Protein AF-A0A8T5QWA8-F1 (afdb_monomer_lite)

Secondary structure (DSSP, 8-state):
-------STT----EEEE---TTSEEE--HHHHHHHHHH-TT-SEEEEEE-TTSS-EEEESS--TT-S--EEEE--TTSEEEPPGGGGGGS-SS-EEEEE-SSEEEEES---SS-HHHHHHHHHHHH--

Foldseek 3Di:
DDQDQDPPPPWRWDKDKWAQAPQRKTADDPVLCCLCCVVCVPQQWWKWAAFPVNQWTKTFSDPPPPGPDIDTWGQDPVRMTHDDPVCVVQDDGTIWIWTTTNGMIIIHPDPPPDDSVVVVVVVVVSVVD

pLDDT: mean 71.14, std 14.64, range [37.09, 91.94]

Radius of gyration: 13.65 Å; chains: 1; bounding box: 31×36×36 Å

Sequence (129 aa):
MNFKFVNTQNMYFGEYLVELNNNYKFEFPNCLIRQIYKNLKDAEGLYFTKDSKNKYLVLSENPSNYLDMFEFSRFNKKKELIVPKRFQENINIGQAYIIGGLDRIFLTNQLTDNNSEDVLDEILAIQSN

Structure (mmCIF, N/CA/C/O backbone):
data_AF-A0A8T5QWA8-F1
#
_entry.id   AF-A0A8T5QWA8-F1
#
loop_
_atom_site.group_PDB
_atom_site.id
_atom_site.type_symbol
_atom_site.label_atom_id
_atom_site.label_alt_id
_atom_site.label_comp_id
_atom_site.label_asym_id
_atom_site.label_entity_id
_atom_site.label_seq_id
_atom_site.pdbx_PDB_ins_code
_atom_site.Cartn_x
_atom_site.Cartn_y
_atom_site.Cartn_z
_atom_site.occupancy
_atom_site.B_iso_or_equiv
_atom_site.auth_seq_id
_atom_site.auth_comp_id
_atom_site.auth_asym_id
_atom_site.auth_atom_id
_atom_site.pdbx_PDB_model_num
ATOM 1 N N . MET A 1 1 ? 1.713 20.324 -4.610 1.00 38.81 1 MET A N 1
ATOM 2 C CA . MET A 1 1 ? 0.949 19.103 -4.940 1.00 38.81 1 MET A CA 1
ATOM 3 C C . MET A 1 1 ? 0.904 19.011 -6.458 1.00 38.81 1 MET A C 1
ATOM 5 O O . MET A 1 1 ? 0.218 19.821 -7.065 1.00 38.81 1 MET A O 1
ATOM 9 N N . ASN A 1 2 ? 1.698 18.123 -7.064 1.00 37.09 2 ASN A N 1
ATOM 10 C CA . ASN A 1 2 ? 1.817 18.015 -8.522 1.00 37.09 2 ASN A CA 1
ATOM 11 C C . ASN A 1 2 ? 1.033 16.792 -8.999 1.00 37.09 2 ASN A C 1
ATOM 13 O O . ASN A 1 2 ? 1.484 15.662 -8.875 1.00 37.09 2 ASN A O 1
ATOM 17 N N . PHE A 1 3 ? -0.177 17.028 -9.499 1.00 37.56 3 PHE A N 1
ATOM 18 C CA . PHE A 1 3 ? -1.011 15.999 -10.107 1.00 37.56 3 PHE A CA 1
ATOM 19 C C . PHE A 1 3 ? -0.662 15.923 -11.595 1.00 37.56 3 PHE A C 1
ATOM 21 O O . PHE A 1 3 ? -0.914 16.881 -12.325 1.00 37.56 3 PHE A O 1
ATOM 28 N N . LYS A 1 4 ? -0.080 14.812 -12.056 1.00 44.31 4 LYS A N 1
ATOM 29 C CA . LYS A 1 4 ? 0.098 14.548 -13.489 1.00 44.31 4 LYS A CA 1
ATOM 30 C C . LYS A 1 4 ? -0.765 13.349 -13.864 1.00 44.31 4 LYS A C 1
ATOM 32 O O . LYS A 1 4 ? -0.407 12.209 -13.604 1.00 44.31 4 LYS A O 1
ATOM 37 N N . PHE A 1 5 ? -1.928 13.631 -14.445 1.00 40.72 5 PHE A N 1
ATOM 38 C CA . PHE A 1 5 ? -2.778 12.608 -15.044 1.00 40.72 5 PHE A CA 1
ATOM 39 C C . PHE A 1 5 ? -2.106 12.117 -16.325 1.00 40.72 5 PHE A C 1
ATOM 41 O O . PHE A 1 5 ? -1.982 12.882 -17.283 1.00 40.72 5 PHE A O 1
ATOM 48 N N . VAL A 1 6 ? -1.656 10.865 -16.344 1.00 45.25 6 VAL A N 1
ATOM 49 C CA . VAL A 1 6 ? -1.079 10.262 -17.548 1.00 45.25 6 VAL A CA 1
ATOM 50 C C . VAL A 1 6 ? -2.136 9.358 -18.173 1.00 45.25 6 VAL A C 1
ATOM 52 O O . VAL A 1 6 ? -2.488 8.318 -17.633 1.00 45.25 6 VAL A O 1
ATOM 55 N N . ASN A 1 7 ? -2.699 9.807 -19.297 1.00 37.97 7 ASN A N 1
ATOM 56 C CA . ASN A 1 7 ? -3.845 9.186 -19.973 1.00 37.97 7 ASN A CA 1
ATOM 57 C C . ASN A 1 7 ? -3.453 8.022 -20.904 1.00 37.97 7 ASN A C 1
ATOM 59 O O . ASN A 1 7 ? -4.124 7.755 -21.902 1.00 37.97 7 ASN A O 1
ATOM 63 N N . THR A 1 8 ? -2.343 7.345 -20.642 1.00 41.00 8 THR A N 1
ATOM 64 C CA . THR A 1 8 ? -1.995 6.137 -21.383 1.00 41.00 8 THR A CA 1
ATOM 65 C C . THR A 1 8 ? -2.621 4.957 -20.640 1.00 41.00 8 THR A C 1
ATOM 67 O O . THR A 1 8 ? -2.172 4.570 -19.573 1.00 41.00 8 THR A O 1
ATOM 70 N N . GLN A 1 9 ? -3.697 4.391 -21.204 1.00 47.81 9 GLN A N 1
ATOM 71 C CA . GLN A 1 9 ? -4.302 3.100 -20.810 1.00 47.81 9 GLN A CA 1
ATOM 72 C C . GLN A 1 9 ? -5.270 3.061 -19.602 1.00 47.81 9 GLN A C 1
ATOM 74 O O . GLN A 1 9 ? -5.390 2.024 -18.962 1.00 47.81 9 GLN A O 1
ATOM 79 N N . ASN A 1 10 ? -6.039 4.119 -19.314 1.00 49.84 10 ASN A N 1
ATOM 80 C CA . ASN A 1 10 ? -7.011 4.145 -18.195 1.00 49.84 10 ASN A CA 1
ATOM 81 C C . ASN A 1 10 ? -6.389 3.972 -16.792 1.00 49.84 10 ASN A C 1
ATOM 83 O O . ASN A 1 10 ? -7.102 3.644 -15.845 1.00 49.84 10 ASN A O 1
ATOM 87 N N . MET A 1 11 ? -5.089 4.209 -16.622 1.00 49.72 11 MET A N 1
ATOM 88 C CA . MET A 1 11 ? -4.456 4.204 -15.304 1.00 49.72 11 MET A CA 1
ATOM 89 C C . MET A 1 11 ? -4.521 5.579 -14.648 1.00 49.72 11 MET A C 1
ATOM 91 O O . MET A 1 11 ? -4.269 6.607 -15.273 1.00 49.72 11 MET A O 1
ATOM 95 N N . TYR A 1 12 ? -4.837 5.596 -13.356 1.00 50.69 12 TYR A N 1
ATOM 96 C CA . TYR A 1 12 ? -4.795 6.805 -12.545 1.00 50.69 12 TYR A CA 1
ATOM 97 C C . TYR A 1 12 ? -3.451 6.905 -11.842 1.00 50.69 12 TYR A C 1
ATOM 99 O O . TYR A 1 12 ? -3.323 6.577 -10.667 1.00 50.69 12 TYR A O 1
ATOM 107 N N . PHE A 1 13 ? -2.457 7.397 -12.575 1.00 55.25 13 PHE A N 1
ATOM 108 C CA . PHE A 1 13 ? -1.171 7.720 -11.983 1.00 55.25 13 PHE A CA 1
ATOM 109 C C . PHE A 1 13 ? -1.311 8.960 -11.096 1.00 55.25 13 PHE A C 1
ATOM 111 O O . PHE A 1 13 ? -1.730 10.033 -11.535 1.00 55.25 13 PHE A O 1
ATOM 118 N N . GLY A 1 14 ? -0.983 8.800 -9.824 1.00 59.91 14 GLY A N 1
ATOM 119 C CA . GLY A 1 14 ? -0.929 9.881 -8.861 1.00 59.91 14 GLY A CA 1
ATOM 120 C C . GLY A 1 14 ? -0.015 9.463 -7.731 1.00 59.91 14 GLY A C 1
ATOM 121 O O . GLY A 1 14 ? -0.146 8.352 -7.225 1.00 59.91 14 GLY A O 1
ATOM 122 N N . GLU A 1 15 ? 0.909 10.345 -7.381 1.00 67.38 15 GLU A N 1
ATOM 123 C CA . GLU A 1 15 ? 1.823 10.169 -6.266 1.00 67.38 15 GLU A CA 1
ATOM 124 C C . GLU A 1 15 ? 1.222 10.852 -5.039 1.00 67.38 15 GLU A C 1
ATOM 126 O O . GLU A 1 15 ? 0.936 12.056 -5.050 1.00 67.38 15 GLU A O 1
ATOM 131 N N . TYR A 1 16 ? 0.996 10.074 -3.983 1.00 73.19 16 TYR A N 1
ATOM 132 C CA . TYR A 1 16 ? 0.439 10.588 -2.740 1.00 73.19 16 TYR A CA 1
ATOM 133 C C . TYR A 1 16 ? 1.335 10.257 -1.572 1.00 73.19 16 TYR A C 1
ATOM 135 O O . TYR A 1 16 ? 1.576 9.089 -1.281 1.00 73.19 16 TYR A O 1
ATOM 143 N N . LEU A 1 17 ? 1.738 11.301 -0.862 1.00 76.31 17 LEU A N 1
ATOM 144 C CA . LEU A 1 17 ? 2.353 11.159 0.438 1.00 76.31 17 LEU A CA 1
ATOM 145 C C . LEU A 1 17 ? 1.291 10.725 1.452 1.00 76.31 17 LEU A C 1
ATOM 147 O O . LEU A 1 17 ? 0.295 11.425 1.651 1.00 76.31 17 LEU A O 1
ATOM 151 N N . VAL A 1 18 ? 1.509 9.584 2.093 1.00 80.00 18 VAL A N 1
ATOM 152 C CA . VAL A 1 18 ? 0.729 9.113 3.236 1.00 80.00 18 VAL A CA 1
ATOM 153 C C . VAL A 1 18 ? 1.619 8.962 4.450 1.00 80.00 18 VAL A C 1
ATOM 155 O O . VAL A 1 18 ? 2.780 8.568 4.338 1.00 80.00 18 VAL A O 1
ATOM 158 N N . GLU A 1 19 ? 1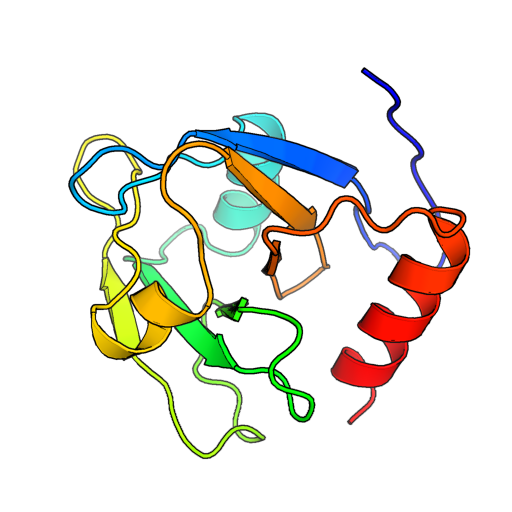.061 9.254 5.620 1.00 84.38 19 GLU A N 1
ATOM 159 C CA . GLU A 1 19 ? 1.781 9.085 6.872 1.00 84.38 19 GLU A CA 1
ATOM 160 C C . GLU A 1 19 ? 1.563 7.684 7.441 1.00 84.38 19 GLU A C 1
ATOM 162 O O . GLU A 1 19 ? 0.429 7.257 7.677 1.00 84.38 19 GLU A O 1
ATOM 167 N N . LEU A 1 20 ? 2.665 6.969 7.681 1.00 85.75 20 LEU A N 1
ATOM 168 C CA . LEU A 1 20 ? 2.649 5.736 8.462 1.00 85.75 20 LEU A CA 1
ATOM 169 C C . LEU A 1 20 ? 2.860 6.068 9.930 1.00 85.75 20 LEU A C 1
ATOM 171 O O . LEU A 1 20 ? 3.901 6.605 10.308 1.00 85.75 20 LEU A O 1
ATOM 175 N N . ASN A 1 21 ? 1.896 5.698 10.770 1.00 86.31 21 ASN A N 1
ATOM 176 C CA . ASN A 1 21 ? 2.051 5.860 12.212 1.00 86.31 21 ASN A CA 1
ATOM 177 C C . ASN A 1 21 ? 2.972 4.786 12.819 1.00 86.31 21 ASN A C 1
ATOM 179 O O . ASN A 1 21 ? 3.358 3.818 12.167 1.00 86.31 21 ASN A O 1
ATOM 183 N N . ASN A 1 22 ? 3.257 4.907 14.118 1.00 87.31 22 ASN A N 1
ATOM 184 C CA . ASN A 1 22 ? 4.130 3.979 14.856 1.00 87.31 22 ASN A CA 1
ATOM 185 C C . ASN A 1 22 ? 3.634 2.516 14.893 1.00 87.31 22 ASN A C 1
ATOM 187 O O . ASN A 1 22 ? 4.354 1.636 15.351 1.00 87.31 22 ASN A O 1
ATOM 191 N N . ASN A 1 23 ? 2.410 2.248 14.429 1.00 88.50 23 ASN A N 1
ATOM 192 C CA . ASN A 1 23 ? 1.847 0.907 14.280 1.00 88.50 23 ASN A CA 1
ATOM 193 C C . ASN A 1 23 ? 1.804 0.446 12.812 1.00 88.50 23 ASN A C 1
ATOM 195 O O . ASN A 1 23 ? 1.079 -0.501 12.506 1.00 88.50 23 ASN A O 1
ATOM 199 N N . TYR A 1 24 ? 2.519 1.129 11.910 1.00 89.31 24 TYR A N 1
ATOM 200 C CA . TYR A 1 24 ? 2.521 0.887 10.465 1.00 89.31 24 TYR A CA 1
ATOM 201 C C . TYR A 1 24 ? 1.121 0.923 9.844 1.00 89.31 24 TYR A C 1
ATOM 203 O O . TYR A 1 24 ? 0.818 0.194 8.896 1.00 89.31 24 TYR A O 1
ATOM 211 N N . LYS A 1 25 ? 0.245 1.761 10.404 1.00 91.25 25 LYS A N 1
ATOM 212 C CA . LYS A 1 25 ? -1.062 2.037 9.813 1.00 91.25 25 LYS A CA 1
ATOM 213 C C . LYS A 1 25 ? -0.973 3.238 8.904 1.00 91.25 25 LYS A C 1
ATOM 215 O O . LYS A 1 25 ? -0.330 4.221 9.269 1.00 91.25 25 LYS A O 1
ATOM 220 N N . PHE A 1 26 ? -1.698 3.165 7.802 1.00 88.44 26 PHE A N 1
ATOM 221 C CA . PHE A 1 26 ? -1.921 4.288 6.908 1.00 88.44 26 PHE A CA 1
ATOM 222 C C . PHE A 1 26 ? -3.377 4.301 6.436 1.00 88.44 26 PHE A C 1
ATOM 224 O O . PHE A 1 26 ? -4.071 3.278 6.440 1.00 88.44 26 PHE A O 1
ATOM 231 N N . GLU A 1 27 ? -3.832 5.480 6.033 1.00 85.56 27 GLU A N 1
ATOM 232 C CA . GLU A 1 27 ? -5.120 5.687 5.381 1.00 85.56 27 GLU A CA 1
ATOM 233 C C . GLU A 1 27 ? -4.873 6.075 3.923 1.00 85.56 27 GLU A C 1
ATOM 235 O O . GLU A 1 27 ? -3.930 6.801 3.604 1.00 85.56 27 GLU A O 1
ATOM 240 N N . PHE A 1 28 ? -5.721 5.588 3.021 1.00 79.00 28 PHE A N 1
ATOM 241 C CA . PHE A 1 28 ? -5.676 6.033 1.636 1.00 79.00 28 PHE A CA 1
ATOM 242 C C . PHE A 1 28 ? -6.222 7.464 1.508 1.00 79.00 28 PHE A C 1
ATOM 244 O O . PHE A 1 28 ? -7.234 7.799 2.121 1.00 79.00 28 PHE A O 1
ATOM 251 N N . PRO A 1 29 ? -5.653 8.302 0.630 1.00 74.56 29 PRO A N 1
ATOM 252 C CA . PRO A 1 29 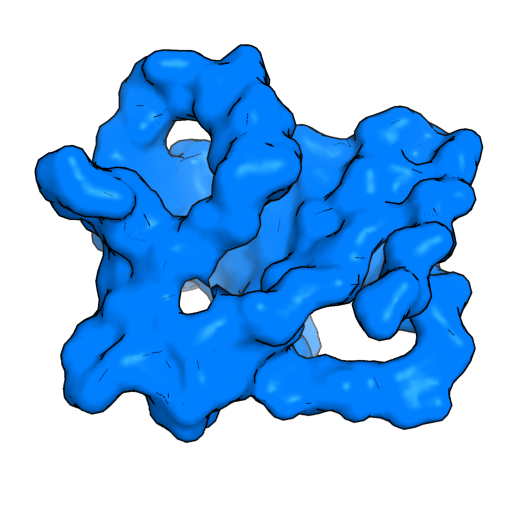? -6.274 9.563 0.252 1.00 74.56 29 PRO A CA 1
ATOM 253 C C . PRO A 1 29 ? -7.689 9.341 -0.299 1.00 74.56 29 PRO A C 1
ATOM 255 O O . PRO A 1 29 ? -7.917 8.430 -1.097 1.00 74.56 29 PRO A O 1
ATOM 258 N N . ASN A 1 30 ? -8.637 10.214 0.053 1.00 70.12 30 ASN A N 1
ATOM 259 C CA . ASN A 1 30 ? -10.050 10.099 -0.342 1.00 70.12 30 ASN A CA 1
ATOM 260 C C . ASN A 1 30 ? -10.282 9.896 -1.855 1.00 70.12 30 ASN A C 1
ATOM 262 O O . ASN A 1 30 ? -11.243 9.239 -2.262 1.00 70.12 30 ASN A O 1
ATOM 266 N N . CYS A 1 31 ? -9.416 10.456 -2.702 1.00 67.56 31 CYS A N 1
ATOM 267 C CA . CYS A 1 31 ? -9.476 10.293 -4.156 1.00 67.56 31 CYS A CA 1
ATOM 268 C C . CYS A 1 31 ? -9.101 8.876 -4.614 1.00 67.56 31 CYS A C 1
ATOM 270 O O . CYS A 1 31 ? -9.780 8.334 -5.484 1.00 67.56 31 CYS A O 1
ATOM 272 N N . LEU A 1 32 ? -8.092 8.263 -3.989 1.00 68.56 32 LEU A N 1
ATOM 273 C CA . LEU A 1 32 ? -7.712 6.874 -4.232 1.00 68.56 32 LEU A CA 1
ATOM 274 C C . LEU A 1 32 ? -8.735 5.924 -3.620 1.00 68.56 32 LEU A C 1
ATOM 276 O O . LEU A 1 32 ? -9.158 4.998 -4.298 1.00 68.56 32 LEU A O 1
ATOM 280 N N . ILE A 1 33 ? -9.237 6.214 -2.411 1.00 63.41 33 ILE A N 1
ATOM 281 C CA . ILE A 1 33 ? -10.354 5.482 -1.793 1.00 63.41 33 ILE A CA 1
ATOM 282 C C . ILE A 1 33 ? -11.519 5.380 -2.771 1.00 63.41 33 ILE A C 1
ATOM 284 O O . ILE A 1 33 ? -12.030 4.297 -2.996 1.00 63.41 33 ILE A O 1
ATOM 288 N N . ARG A 1 34 ? -11.956 6.467 -3.408 1.00 59.69 34 ARG A N 1
ATOM 289 C CA . ARG A 1 34 ? -13.099 6.380 -4.332 1.00 59.69 34 ARG A CA 1
ATOM 290 C C . ARG A 1 34 ? -12.857 5.470 -5.532 1.00 59.69 34 ARG A C 1
ATOM 292 O O . ARG A 1 34 ? -13.834 4.970 -6.069 1.00 59.69 34 ARG A O 1
ATOM 299 N N . GLN A 1 35 ? -11.617 5.268 -5.961 1.00 61.34 35 GLN A N 1
ATOM 300 C CA . GLN A 1 35 ? -11.295 4.408 -7.101 1.00 61.34 35 GLN A CA 1
ATOM 301 C C . GLN A 1 35 ? -11.078 2.963 -6.674 1.00 61.34 35 GLN A C 1
ATOM 303 O O . GLN A 1 35 ? -11.736 2.076 -7.211 1.00 61.34 35 GLN A O 1
ATOM 308 N N . ILE A 1 36 ? -10.260 2.778 -5.636 1.00 60.94 36 ILE A N 1
ATOM 309 C CA . ILE A 1 36 ? -10.076 1.542 -4.878 1.00 60.94 36 ILE A CA 1
ATOM 310 C C . ILE A 1 36 ? -11.462 0.995 -4.549 1.00 60.94 36 ILE A C 1
ATOM 312 O O . ILE A 1 36 ? -11.888 0.043 -5.165 1.00 60.94 36 ILE A O 1
ATOM 316 N N . TYR A 1 37 ? -12.276 1.679 -3.752 1.00 57.41 37 TYR A N 1
ATOM 317 C CA . TYR A 1 37 ? -13.616 1.222 -3.371 1.00 57.41 37 TYR A CA 1
ATOM 318 C C . TYR A 1 37 ? -14.657 1.216 -4.503 1.00 57.41 37 TYR A C 1
ATOM 320 O O . TYR A 1 37 ? -15.719 0.635 -4.315 1.00 57.41 37 TYR A O 1
ATOM 328 N N . LYS A 1 38 ? -14.433 1.858 -5.661 1.00 59.44 38 LYS A N 1
ATOM 329 C CA . LYS A 1 38 ? -15.358 1.707 -6.804 1.00 59.44 38 LYS A CA 1
ATOM 330 C C . LYS A 1 38 ? -15.160 0.357 -7.489 1.00 59.44 38 LYS A C 1
ATOM 332 O O . LYS A 1 38 ? -16.157 -0.233 -7.897 1.00 59.44 38 LYS A O 1
ATOM 337 N N . ASN A 1 39 ? -13.916 -0.113 -7.566 1.00 54.12 39 ASN A N 1
ATOM 338 C CA . ASN A 1 39 ? -13.570 -1.441 -8.073 1.00 54.12 39 ASN A CA 1
ATOM 339 C C . ASN A 1 39 ? -13.664 -2.513 -6.968 1.00 54.12 39 ASN A C 1
ATOM 341 O O . ASN A 1 39 ? -14.037 -3.640 -7.248 1.00 54.12 39 ASN A O 1
ATOM 345 N N . LEU A 1 40 ? -13.434 -2.117 -5.715 1.00 55.56 40 LEU A N 1
ATOM 346 C CA . LEU A 1 40 ? -13.326 -2.939 -4.506 1.00 55.56 40 LEU A CA 1
ATOM 347 C C . LEU A 1 40 ? -14.537 -2.763 -3.583 1.00 55.56 40 LEU A C 1
ATOM 349 O O . LEU A 1 40 ? -14.377 -2.709 -2.364 1.00 55.56 40 LEU A O 1
ATOM 353 N N . LYS A 1 41 ? -15.739 -2.562 -4.144 1.00 52.53 41 LYS A N 1
ATOM 354 C CA . LYS A 1 41 ? -16.947 -2.143 -3.397 1.00 52.53 41 LYS A CA 1
ATOM 355 C C . LYS A 1 41 ? -17.239 -2.980 -2.146 1.00 52.53 41 LYS A C 1
ATOM 357 O O . LYS A 1 41 ? -17.823 -2.437 -1.211 1.00 52.53 41 LYS A O 1
ATOM 362 N N . ASP A 1 42 ? -16.765 -4.224 -2.120 1.00 61.56 42 ASP A N 1
ATOM 363 C CA . ASP A 1 42 ? -16.978 -5.195 -1.049 1.00 61.56 42 ASP A CA 1
ATOM 364 C C . ASP A 1 42 ? -15.669 -5.752 -0.452 1.00 61.56 42 ASP A C 1
ATOM 366 O O . ASP A 1 42 ? -15.697 -6.712 0.319 1.00 61.56 42 ASP A O 1
ATOM 370 N N . ALA A 1 43 ? -14.507 -5.173 -0.776 1.00 69.38 43 ALA A N 1
ATOM 371 C CA . ALA A 1 43 ? -13.239 -5.691 -0.278 1.00 69.38 43 ALA A CA 1
ATOM 372 C C . ALA A 1 43 ? -13.087 -5.430 1.229 1.00 69.38 43 ALA A C 1
ATOM 374 O O . ALA A 1 43 ? -13.013 -4.289 1.691 1.00 69.38 43 ALA A O 1
ATOM 375 N N . GLU A 1 44 ? -12.969 -6.506 2.009 1.00 82.56 44 GLU A N 1
ATOM 376 C CA . GLU A 1 44 ? -12.707 -6.435 3.453 1.00 82.56 44 GLU A CA 1
ATOM 377 C C . GLU A 1 44 ? -11.285 -5.949 3.780 1.00 82.56 44 GLU A C 1
ATOM 379 O O . GLU A 1 44 ? -10.976 -5.636 4.932 1.00 82.56 44 GLU A O 1
ATOM 384 N N . GLY A 1 45 ? -10.397 -5.917 2.788 1.00 87.38 45 GLY A N 1
ATOM 385 C CA . GLY A 1 45 ? -8.976 -5.658 2.953 1.00 87.38 45 GLY A CA 1
ATOM 386 C C . GLY A 1 45 ? -8.219 -5.755 1.638 1.00 87.38 45 GLY A C 1
ATOM 387 O O . GLY A 1 45 ? -8.826 -5.874 0.578 1.00 87.38 45 GLY A O 1
ATOM 388 N N . LEU A 1 46 ? -6.892 -5.730 1.722 1.00 88.00 46 LEU A N 1
ATOM 389 C CA . LEU A 1 46 ? -5.996 -5.900 0.581 1.00 88.00 46 LEU A CA 1
ATOM 390 C C . LEU A 1 46 ? -4.906 -6.920 0.899 1.00 88.00 46 LEU A C 1
ATOM 392 O O . LEU A 1 46 ? -4.444 -7.034 2.038 1.00 88.00 46 LEU A O 1
ATOM 396 N N . TYR A 1 47 ? -4.478 -7.636 -0.132 1.00 88.94 47 TYR A N 1
ATOM 397 C CA . TYR A 1 47 ? -3.285 -8.466 -0.105 1.00 88.94 47 TYR A CA 1
ATOM 398 C C . TYR A 1 47 ? -2.057 -7.610 -0.362 1.00 88.94 47 TYR A C 1
ATOM 400 O O . TYR A 1 47 ? -2.037 -6.811 -1.294 1.00 88.94 47 TYR A O 1
ATOM 408 N N . PHE A 1 48 ? -1.041 -7.818 0.461 1.00 89.69 48 PHE A N 1
ATOM 409 C CA . PHE A 1 48 ? 0.276 -7.213 0.380 1.00 89.69 48 PHE A CA 1
ATOM 410 C C . PHE A 1 48 ? 1.253 -8.239 -0.163 1.00 89.69 48 PHE A C 1
ATOM 412 O O . PHE A 1 48 ? 1.270 -9.386 0.287 1.00 89.69 48 PHE A O 1
ATOM 419 N N . THR A 1 49 ? 2.091 -7.814 -1.093 1.00 88.31 49 THR A N 1
ATOM 420 C CA . THR A 1 49 ? 3.146 -8.636 -1.674 1.00 88.31 49 THR A CA 1
ATOM 421 C C . THR A 1 49 ? 4.294 -7.752 -2.154 1.00 88.31 49 THR A C 1
ATOM 423 O O . THR A 1 49 ? 4.135 -6.539 -2.277 1.00 88.31 49 THR A O 1
ATOM 426 N N . LYS A 1 50 ? 5.471 -8.331 -2.384 1.00 84.88 50 LYS A N 1
ATOM 427 C CA . LYS A 1 50 ? 6.621 -7.596 -2.925 1.00 84.88 50 LYS A CA 1
ATOM 428 C C . LYS A 1 50 ? 6.617 -7.737 -4.443 1.00 84.88 50 LYS A C 1
ATOM 430 O O . LYS A 1 50 ? 6.253 -8.790 -4.956 1.00 84.88 50 LYS A O 1
ATOM 435 N N . ASP A 1 51 ? 7.016 -6.698 -5.163 1.00 80.00 51 ASP A N 1
ATOM 436 C CA . ASP A 1 51 ? 7.332 -6.851 -6.581 1.00 80.00 51 ASP A CA 1
ATOM 437 C C . ASP A 1 51 ? 8.585 -7.731 -6.766 1.00 80.00 51 ASP A C 1
ATOM 439 O O . ASP A 1 51 ? 9.347 -7.976 -5.829 1.00 80.00 51 ASP A O 1
ATOM 443 N N . SER A 1 52 ? 8.841 -8.188 -7.995 1.00 74.88 52 SER A N 1
ATOM 444 C CA . SER A 1 52 ? 9.959 -9.098 -8.288 1.00 74.88 52 SER A CA 1
ATOM 445 C C . SER A 1 52 ? 11.341 -8.508 -7.972 1.00 74.88 52 SER A C 1
ATOM 447 O O . SER A 1 52 ? 12.299 -9.256 -7.780 1.00 74.88 52 SER A O 1
ATOM 449 N N . LYS A 1 53 ? 11.455 -7.175 -7.890 1.00 75.62 53 LYS A N 1
ATOM 450 C CA . LYS A 1 53 ? 12.691 -6.455 -7.552 1.00 75.62 53 LYS A CA 1
ATOM 451 C C . LYS A 1 53 ? 12.756 -5.996 -6.088 1.00 75.62 53 LYS A C 1
ATOM 453 O O . LYS A 1 53 ? 13.746 -5.370 -5.716 1.00 75.62 53 LYS A O 1
ATOM 458 N N . ASN A 1 54 ? 11.752 -6.301 -5.257 1.00 74.69 54 ASN A N 1
ATOM 459 C CA . ASN A 1 54 ? 11.607 -5.815 -3.874 1.00 74.69 54 ASN A CA 1
ATOM 460 C C . ASN A 1 54 ? 11.700 -4.280 -3.725 1.00 74.69 54 ASN A C 1
ATOM 462 O O . ASN A 1 54 ? 12.072 -3.775 -2.662 1.00 74.69 54 ASN A O 1
ATOM 466 N N . LYS A 1 55 ? 11.382 -3.541 -4.788 1.00 75.88 55 LYS A N 1
ATOM 467 C CA . LYS A 1 55 ? 11.375 -2.079 -4.833 1.00 75.88 55 LYS A CA 1
ATOM 468 C C . LYS A 1 55 ? 10.041 -1.506 -4.355 1.00 75.88 55 LYS A C 1
ATOM 470 O O . LYS A 1 55 ? 10.018 -0.425 -3.770 1.00 75.88 55 LYS A O 1
ATOM 475 N N . TYR A 1 56 ? 8.947 -2.227 -4.582 1.00 80.94 56 TYR A N 1
ATOM 476 C CA . TYR A 1 56 ? 7.593 -1.788 -4.277 1.00 80.94 56 TYR A CA 1
ATOM 477 C C . TYR A 1 56 ? 6.861 -2.816 -3.425 1.00 80.94 56 TYR A C 1
ATOM 479 O O . TYR A 1 56 ? 6.918 -4.025 -3.656 1.00 80.94 56 TYR A O 1
ATOM 487 N N . LEU A 1 57 ? 6.097 -2.306 -2.465 1.00 86.25 57 LEU A N 1
ATOM 488 C CA . LEU A 1 57 ? 5.080 -3.081 -1.780 1.00 86.25 57 LEU A CA 1
ATOM 489 C C . LEU A 1 57 ? 3.779 -2.949 -2.574 1.00 86.25 57 LEU A C 1
ATOM 491 O O . LEU A 1 57 ? 3.207 -1.867 -2.677 1.00 86.25 57 LEU A O 1
ATOM 495 N N . VAL A 1 58 ? 3.339 -4.045 -3.179 1.00 85.69 58 VAL A N 1
ATOM 496 C CA . VAL A 1 58 ? 2.180 -4.090 -4.070 1.00 85.69 58 VAL A CA 1
ATOM 497 C C . VAL A 1 58 ? 0.953 -4.535 -3.289 1.00 85.69 58 VAL A C 1
ATOM 499 O O . VAL A 1 58 ? 0.984 -5.524 -2.554 1.00 85.69 58 VAL A O 1
ATOM 502 N N . LEU A 1 59 ? -0.128 -3.781 -3.438 1.00 85.38 59 LEU A N 1
ATOM 503 C CA . LEU A 1 59 ? -1.410 -3.994 -2.790 1.00 85.38 59 LEU A CA 1
ATOM 504 C C . LEU A 1 59 ? -2.468 -4.289 -3.847 1.00 85.38 59 LEU A C 1
ATOM 506 O O . LEU A 1 59 ? -2.543 -3.601 -4.863 1.00 85.38 59 LEU A O 1
ATOM 510 N N . SER A 1 60 ? -3.296 -5.299 -3.602 1.00 81.81 60 SER A N 1
ATOM 511 C CA . SER A 1 60 ? -4.329 -5.744 -4.548 1.00 81.81 60 SER A CA 1
ATOM 512 C C . SER A 1 60 ? -5.496 -6.427 -3.835 1.00 81.81 60 SER A C 1
ATOM 514 O O . SER A 1 60 ? -5.364 -6.861 -2.691 1.00 81.81 60 SER A O 1
ATOM 516 N N . GLU A 1 61 ? -6.654 -6.501 -4.493 1.00 79.12 61 GLU A N 1
ATOM 517 C CA . GLU A 1 61 ? -7.841 -7.197 -3.961 1.00 79.12 61 GLU A CA 1
ATOM 518 C C . GLU A 1 61 ? -7.665 -8.703 -3.893 1.00 79.12 61 GLU A C 1
ATOM 520 O O . GLU A 1 61 ? -8.119 -9.356 -2.959 1.00 79.12 61 GLU A O 1
ATOM 525 N N . ASN A 1 62 ? -7.023 -9.240 -4.923 1.00 77.44 62 ASN A N 1
ATOM 526 C CA . ASN A 1 62 ? -6.837 -10.657 -5.119 1.00 77.44 62 ASN A CA 1
ATOM 527 C C . ASN A 1 62 ? -5.356 -10.962 -4.944 1.00 77.44 62 ASN A C 1
ATOM 529 O O . ASN A 1 62 ? -4.526 -10.179 -5.412 1.00 77.44 62 ASN A O 1
ATOM 533 N N . PRO A 1 63 ? -4.999 -12.092 -4.320 1.00 73.12 63 PRO A N 1
ATOM 534 C CA . PRO A 1 63 ? -3.618 -12.531 -4.324 1.00 73.12 63 PRO A CA 1
ATOM 535 C C . PRO A 1 63 ? -3.196 -12.708 -5.786 1.00 73.12 63 PRO A C 1
ATOM 537 O O . PRO A 1 63 ? -3.809 -13.466 -6.537 1.00 73.12 63 PRO A O 1
ATOM 540 N N . SER A 1 64 ? -2.191 -11.950 -6.219 1.00 64.81 64 SER A N 1
ATOM 541 C CA . SER A 1 64 ? -1.627 -12.116 -7.555 1.00 64.81 64 SER A CA 1
ATOM 542 C C . SER A 1 64 ? -1.060 -13.530 -7.672 1.00 64.81 64 SER A C 1
ATOM 544 O O . SER A 1 64 ? -0.216 -13.920 -6.868 1.00 64.81 64 SER A O 1
ATOM 546 N N . ASN A 1 65 ? -1.480 -14.281 -8.694 1.00 55.84 65 ASN A N 1
ATOM 547 C CA . ASN A 1 65 ? -0.967 -15.628 -8.976 1.00 55.84 65 ASN A CA 1
ATOM 548 C C . ASN A 1 65 ? 0.535 -15.649 -9.326 1.00 55.84 65 ASN A C 1
ATOM 550 O O . ASN A 1 65 ? 1.107 -16.724 -9.474 1.00 55.84 65 ASN A O 1
ATOM 554 N N . TYR A 1 66 ? 1.159 -14.480 -9.485 1.00 53.03 66 TYR A N 1
ATOM 555 C CA . TYR A 1 66 ? 2.527 -14.320 -9.978 1.00 53.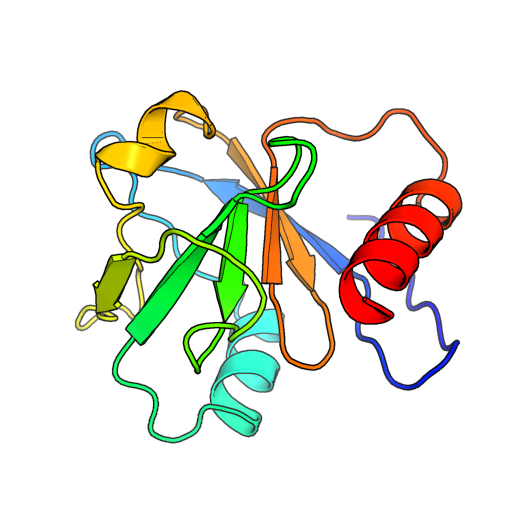03 66 TYR A CA 1
ATOM 556 C C . TYR A 1 66 ? 3.556 -14.034 -8.879 1.00 53.03 66 TYR A C 1
ATOM 558 O O . TYR A 1 66 ? 4.717 -13.784 -9.190 1.00 53.03 66 TYR A O 1
ATOM 566 N N . LEU A 1 67 ? 3.148 -14.019 -7.605 1.00 61.16 67 LEU A N 1
ATOM 567 C CA . LEU A 1 67 ? 4.035 -13.672 -6.497 1.00 61.16 67 LEU A CA 1
ATOM 568 C C . LEU A 1 67 ? 3.950 -14.724 -5.389 1.00 61.16 67 LEU A C 1
ATOM 570 O O . LEU A 1 67 ? 2.889 -14.968 -4.818 1.00 61.16 67 LEU A O 1
ATOM 574 N N . ASP A 1 68 ? 5.099 -15.322 -5.070 1.00 61.94 68 ASP A N 1
ATOM 575 C CA . ASP A 1 68 ? 5.228 -16.492 -4.187 1.00 61.94 68 ASP A CA 1
ATOM 576 C C . ASP A 1 68 ? 4.801 -16.240 -2.727 1.00 61.94 68 ASP A C 1
ATOM 578 O O . ASP A 1 68 ? 4.668 -17.180 -1.941 1.00 61.94 68 ASP A O 1
ATOM 582 N N . MET A 1 69 ? 4.591 -14.980 -2.325 1.00 76.06 69 MET A N 1
ATOM 583 C CA . MET A 1 69 ? 4.231 -14.616 -0.953 1.00 76.06 69 MET A CA 1
ATOM 584 C C . MET A 1 69 ? 3.227 -13.464 -0.904 1.00 76.06 69 MET A C 1
ATOM 586 O O . MET A 1 69 ? 3.469 -12.387 -1.452 1.00 76.06 69 MET A O 1
ATOM 590 N N . PHE A 1 70 ? 2.138 -13.663 -0.158 1.00 86.44 70 PHE A N 1
ATOM 591 C CA . PHE A 1 70 ? 1.131 -12.641 0.122 1.00 86.44 70 PHE A CA 1
ATOM 592 C C . PHE A 1 70 ? 0.690 -12.672 1.590 1.00 86.44 70 PHE A C 1
ATOM 594 O O . PHE A 1 70 ? 0.596 -13.737 2.201 1.00 86.44 70 PHE A O 1
ATOM 601 N N . GLU A 1 71 ? 0.377 -11.506 2.159 1.00 90.25 71 GLU A N 1
ATOM 602 C CA . GLU A 1 71 ? -0.340 -11.408 3.439 1.00 90.25 71 GLU A CA 1
ATOM 603 C C . GLU A 1 71 ? -1.533 -10.469 3.313 1.00 90.25 71 GLU A C 1
ATOM 605 O O . GLU A 1 71 ? -1.451 -9.412 2.695 1.00 90.25 71 GLU A O 1
ATOM 610 N N . PHE A 1 72 ? -2.655 -10.854 3.912 1.00 90.44 72 PHE A N 1
ATOM 611 C CA . PHE A 1 72 ? -3.887 -10.081 3.862 1.00 90.44 72 PHE A CA 1
ATOM 612 C C . PHE A 1 72 ? -3.994 -9.136 5.060 1.00 90.44 72 PHE A C 1
ATOM 614 O O . PHE A 1 72 ? -3.819 -9.556 6.206 1.00 90.44 72 PHE A O 1
ATOM 621 N N . SER A 1 73 ? -4.338 -7.875 4.807 1.00 91.75 73 SER A N 1
ATOM 622 C CA . SER A 1 73 ? -4.642 -6.888 5.843 1.00 91.75 73 SER A CA 1
ATOM 623 C C . SER A 1 73 ? -6.057 -6.365 5.661 1.00 91.75 73 SER A C 1
ATOM 625 O O . SER A 1 73 ? -6.417 -5.892 4.585 1.00 91.75 73 SER A O 1
ATOM 627 N N . ARG A 1 74 ? -6.860 -6.439 6.724 1.00 90.56 74 ARG A N 1
ATOM 628 C CA . ARG A 1 74 ? -8.245 -5.957 6.724 1.00 90.56 74 ARG A CA 1
ATOM 629 C C . ARG A 1 74 ? -8.321 -4.458 6.962 1.00 90.56 74 ARG A C 1
ATOM 631 O O . ARG A 1 74 ? -7.613 -3.926 7.820 1.00 90.56 74 ARG A O 1
ATOM 638 N N . PHE A 1 75 ? -9.256 -3.808 6.278 1.00 87.88 75 PHE A N 1
ATOM 639 C CA . PHE A 1 75 ? -9.649 -2.447 6.606 1.00 87.88 75 PHE A CA 1
ATOM 640 C C . PHE A 1 75 ? -10.264 -2.412 8.002 1.00 87.88 75 PHE A C 1
ATOM 642 O O . PHE A 1 75 ? -11.119 -3.226 8.360 1.00 87.88 75 PHE A O 1
ATOM 649 N N . ASN A 1 76 ? -9.842 -1.445 8.810 1.00 87.62 76 ASN A N 1
ATOM 650 C CA . ASN A 1 76 ? -10.492 -1.198 10.089 1.00 87.62 76 ASN A CA 1
ATOM 651 C C . ASN A 1 76 ? -11.727 -0.287 9.931 1.00 87.62 76 ASN A C 1
ATOM 653 O O . ASN A 1 76 ? -12.059 0.177 8.842 1.00 87.62 76 ASN A O 1
ATOM 657 N N . LYS A 1 77 ? -12.404 0.027 11.045 1.00 83.12 77 LYS A N 1
ATOM 658 C CA . LYS A 1 77 ? -13.597 0.902 11.049 1.00 83.12 77 LYS A CA 1
ATOM 659 C C . LYS A 1 77 ? -13.344 2.315 10.504 1.00 83.12 77 LYS A C 1
ATOM 661 O O . LYS A 1 77 ? -14.293 2.986 10.117 1.00 83.12 77 LYS A O 1
ATOM 666 N N . LYS A 1 78 ? -12.087 2.764 10.499 1.00 83.94 78 LYS A N 1
ATOM 667 C CA . LYS A 1 78 ? -11.641 4.048 9.948 1.00 83.94 78 LYS A CA 1
ATOM 668 C C . LYS A 1 78 ? -11.105 3.928 8.517 1.00 83.94 78 LYS A C 1
ATOM 670 O O . LYS A 1 78 ? -10.577 4.900 8.007 1.00 83.94 78 LYS A O 1
ATOM 675 N N . LYS A 1 79 ? -11.240 2.762 7.871 1.00 81.12 79 LYS A N 1
ATOM 676 C CA . LYS A 1 79 ? -10.687 2.472 6.535 1.00 81.12 79 LYS A CA 1
ATOM 677 C C . LYS A 1 79 ? -9.158 2.561 6.451 1.00 81.12 79 LYS A C 1
ATOM 679 O O . LYS A 1 79 ? -8.605 2.706 5.364 1.00 81.12 79 LYS A O 1
ATOM 684 N N . GLU A 1 80 ? -8.476 2.409 7.581 1.00 87.56 80 GLU A N 1
ATOM 685 C CA . GLU A 1 80 ? -7.019 2.297 7.630 1.00 87.56 80 GLU A CA 1
ATOM 686 C C . GLU A 1 80 ? -6.601 0.844 7.354 1.00 87.56 80 GLU A C 1
ATOM 688 O O . GLU A 1 80 ? -7.307 -0.097 7.744 1.00 87.56 80 GLU A O 1
ATOM 693 N N . LEU A 1 81 ? -5.421 0.668 6.757 1.00 89.62 81 LEU A N 1
ATOM 694 C CA . LEU A 1 81 ? -4.737 -0.620 6.631 1.00 89.62 81 LEU A CA 1
ATOM 695 C C . LEU A 1 81 ? -3.496 -0.658 7.512 1.00 89.62 81 LEU A C 1
ATOM 697 O O . LEU A 1 81 ? -2.831 0.356 7.710 1.00 89.62 81 LEU A O 1
ATOM 701 N N . ILE A 1 82 ? -3.174 -1.848 8.016 1.00 91.94 82 ILE A N 1
ATOM 702 C CA . ILE A 1 82 ? -1.913 -2.127 8.710 1.00 91.94 82 ILE A CA 1
ATOM 703 C C . ILE A 1 82 ? -0.978 -2.813 7.720 1.00 91.94 82 ILE A C 1
ATOM 705 O O . ILE A 1 82 ? -1.358 -3.840 7.156 1.00 91.94 82 ILE A O 1
ATOM 709 N N . VAL A 1 83 ? 0.243 -2.309 7.545 1.00 90.56 83 VAL A N 1
ATOM 710 C CA . VAL A 1 83 ? 1.271 -3.037 6.793 1.00 90.56 83 VAL A CA 1
ATOM 711 C C . VAL A 1 83 ? 1.659 -4.293 7.583 1.00 90.56 83 VAL A C 1
ATOM 713 O 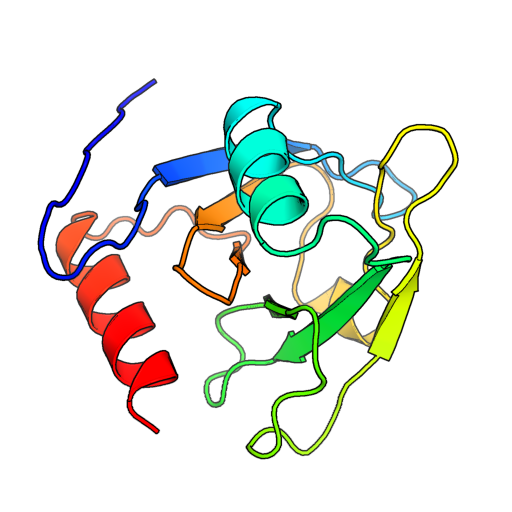O . VAL A 1 83 ? 2.079 -4.172 8.743 1.00 90.56 83 VAL A O 1
ATOM 716 N N . PRO A 1 84 ? 1.519 -5.501 7.007 1.00 91.31 84 PRO A N 1
ATOM 717 C CA . PRO A 1 84 ? 1.853 -6.736 7.707 1.00 91.31 84 PRO A CA 1
ATOM 718 C C . PRO A 1 84 ? 3.323 -6.770 8.131 1.00 91.31 84 PRO A C 1
ATOM 720 O O . PRO A 1 84 ? 4.189 -6.283 7.407 1.00 91.31 84 PRO A O 1
ATOM 723 N N . LYS A 1 85 ? 3.619 -7.361 9.300 1.00 89.31 85 LYS A N 1
ATOM 724 C CA . LYS A 1 85 ? 4.957 -7.319 9.932 1.00 89.31 85 LYS A CA 1
ATOM 725 C C . LYS A 1 85 ? 6.089 -7.717 8.988 1.00 89.31 85 LYS A C 1
ATOM 727 O O . LYS A 1 85 ? 7.148 -7.104 9.022 1.00 89.31 85 LYS A O 1
ATOM 732 N N . ARG A 1 86 ? 5.854 -8.710 8.129 1.00 87.50 86 ARG A N 1
ATOM 733 C CA . ARG A 1 86 ? 6.840 -9.211 7.164 1.00 87.50 86 ARG A CA 1
ATOM 734 C C . ARG A 1 86 ? 7.244 -8.178 6.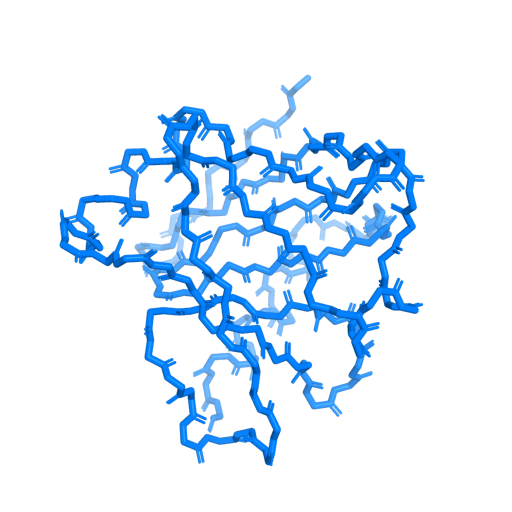103 1.00 87.50 86 ARG A C 1
ATOM 736 O O . ARG A 1 86 ? 8.325 -8.284 5.540 1.00 87.50 86 ARG A O 1
ATOM 743 N N . PHE A 1 87 ? 6.397 -7.189 5.835 1.00 87.56 87 PHE A N 1
ATOM 744 C CA . PHE A 1 87 ? 6.640 -6.144 4.840 1.00 87.56 87 PHE A CA 1
ATOM 745 C C . PHE A 1 87 ? 7.051 -4.805 5.464 1.00 87.56 87 PHE A C 1
ATOM 747 O O . PHE A 1 87 ? 7.317 -3.849 4.742 1.00 87.56 87 PHE A O 1
ATOM 754 N N . GLN A 1 88 ? 7.118 -4.718 6.796 1.00 86.50 88 GLN A N 1
ATOM 755 C CA . GLN A 1 88 ? 7.464 -3.475 7.492 1.00 86.50 88 GLN A CA 1
ATOM 756 C C . GLN A 1 88 ? 8.920 -3.060 7.263 1.00 86.50 88 GLN A C 1
ATOM 758 O O . GLN A 1 88 ? 9.202 -1.875 7.231 1.00 86.50 88 GLN A O 1
ATOM 763 N N . GLU A 1 89 ? 9.837 -3.998 7.020 1.00 81.81 89 GLU A N 1
ATOM 764 C CA . GLU A 1 89 ? 11.227 -3.680 6.648 1.00 81.81 89 GLU A CA 1
ATOM 765 C C . GLU A 1 89 ? 11.344 -2.938 5.303 1.00 81.81 89 GLU A C 1
ATOM 767 O O . GLU A 1 89 ? 12.349 -2.284 5.036 1.00 81.81 89 GLU A O 1
ATOM 772 N N . ASN A 1 90 ? 10.318 -3.037 4.451 1.00 73.75 90 ASN A N 1
ATOM 773 C CA . ASN A 1 90 ? 10.279 -2.406 3.134 1.00 73.75 90 ASN A CA 1
ATOM 774 C C . ASN A 1 90 ? 9.658 -1.008 3.167 1.00 73.75 90 ASN A C 1
ATOM 776 O O . ASN A 1 90 ? 9.681 -0.317 2.149 1.00 73.75 90 ASN A O 1
ATOM 780 N N . ILE A 1 91 ? 9.098 -0.590 4.306 1.00 75.69 91 ILE A N 1
ATOM 781 C CA . ILE A 1 91 ? 8.408 0.688 4.439 1.00 75.69 91 ILE A CA 1
ATOM 782 C C . ILE A 1 91 ? 8.869 1.425 5.703 1.00 75.69 91 ILE A C 1
ATOM 784 O O . ILE A 1 91 ? 8.940 0.862 6.788 1.00 75.69 91 ILE A O 1
ATOM 788 N N . ASN A 1 92 ? 9.202 2.700 5.573 1.00 71.94 92 ASN A N 1
ATOM 789 C CA . ASN A 1 92 ? 9.694 3.502 6.675 1.00 71.94 92 ASN A CA 1
ATOM 790 C C . ASN A 1 92 ? 8.500 4.133 7.381 1.00 71.94 92 ASN A C 1
ATOM 792 O O . ASN A 1 92 ? 7.550 4.601 6.753 1.00 71.94 92 ASN A O 1
ATOM 796 N N . ILE A 1 93 ? 8.561 4.171 8.710 1.00 65.94 93 ILE A N 1
ATOM 797 C CA . ILE A 1 93 ? 7.615 4.953 9.507 1.00 65.94 93 ILE A CA 1
ATOM 798 C C . ILE A 1 93 ? 7.778 6.431 9.132 1.00 65.94 93 ILE A C 1
ATOM 800 O O . ILE A 1 93 ? 8.890 6.902 8.890 1.00 65.94 93 ILE A O 1
ATOM 804 N N . GLY A 1 94 ? 6.670 7.167 9.111 1.00 68.38 94 GLY A N 1
ATOM 805 C CA . GLY A 1 94 ? 6.656 8.591 8.804 1.00 68.38 94 GLY A CA 1
ATOM 806 C C . GLY A 1 94 ? 5.970 8.872 7.482 1.00 68.38 94 GLY A C 1
ATOM 807 O O . GLY A 1 94 ? 4.904 9.471 7.499 1.00 68.38 94 GLY A O 1
ATOM 808 N N . GLN A 1 95 ? 6.539 8.445 6.355 1.00 67.75 95 GLN A N 1
ATOM 809 C CA . GLN A 1 95 ? 6.060 8.830 5.026 1.00 67.75 95 GLN A CA 1
ATOM 810 C C . GLN A 1 95 ? 6.231 7.703 4.005 1.00 67.75 95 GLN A C 1
ATOM 812 O O . GLN A 1 95 ? 7.308 7.122 3.897 1.00 67.75 95 GLN A O 1
ATOM 817 N N . ALA A 1 96 ? 5.184 7.442 3.225 1.00 71.69 96 ALA A N 1
ATOM 818 C CA . ALA A 1 96 ? 5.237 6.590 2.044 1.00 71.69 96 ALA A CA 1
ATOM 819 C C . ALA A 1 96 ? 4.510 7.235 0.869 1.00 71.69 96 ALA A C 1
ATOM 821 O O . ALA A 1 96 ? 3.589 8.030 1.042 1.00 71.69 96 ALA A O 1
ATOM 822 N N . TYR A 1 97 ? 4.918 6.846 -0.327 1.00 73.81 97 TYR A N 1
ATOM 823 C CA . TYR A 1 97 ? 4.322 7.244 -1.584 1.00 73.81 97 TYR A CA 1
ATOM 824 C C . TYR A 1 97 ? 3.402 6.142 -2.071 1.00 73.81 97 TYR A C 1
ATOM 826 O O . TYR A 1 97 ? 3.806 4.983 -2.181 1.00 73.81 97 TYR A O 1
ATOM 834 N N . ILE A 1 98 ? 2.160 6.518 -2.356 1.00 72.56 98 ILE A N 1
ATOM 835 C CA . ILE A 1 98 ? 1.197 5.665 -3.034 1.00 72.56 98 ILE A CA 1
ATOM 836 C C . ILE A 1 98 ? 1.197 6.015 -4.508 1.00 72.56 98 ILE A C 1
ATOM 838 O O . ILE A 1 98 ? 0.988 7.177 -4.852 1.00 72.56 98 ILE A O 1
ATOM 842 N N . ILE A 1 99 ? 1.353 4.995 -5.345 1.00 71.62 99 ILE A N 1
ATOM 843 C CA . ILE A 1 99 ? 1.223 5.087 -6.792 1.00 71.62 99 ILE A CA 1
ATOM 844 C C . ILE A 1 99 ? 0.038 4.214 -7.214 1.00 71.62 99 ILE A C 1
ATOM 846 O O . ILE A 1 99 ? 0.026 2.999 -6.997 1.00 71.62 99 ILE A O 1
ATOM 850 N N . GLY A 1 100 ? -1.002 4.856 -7.748 1.00 65.19 100 GLY A N 1
ATOM 851 C CA . GLY A 1 100 ? -2.234 4.193 -8.177 1.00 65.19 100 GLY A CA 1
ATOM 852 C C . GLY A 1 100 ? -2.103 3.523 -9.549 1.00 65.19 100 GLY A C 1
ATOM 853 O O . GLY A 1 100 ? -1.780 4.180 -10.534 1.00 65.19 100 GLY A O 1
ATOM 854 N N . GLY A 1 101 ? -2.383 2.222 -9.617 1.00 63.16 101 GLY A N 1
ATOM 855 C CA . GLY A 1 101 ? -2.674 1.484 -10.850 1.00 63.16 101 GLY A CA 1
ATOM 856 C C . GLY A 1 101 ? -4.177 1.193 -10.995 1.00 63.16 101 GLY A C 1
ATOM 857 O O . GLY A 1 101 ? -4.979 1.552 -10.134 1.00 63.16 101 GLY A O 1
ATOM 858 N N . LEU A 1 102 ? -4.576 0.549 -12.099 1.00 61.94 102 LEU A N 1
ATOM 859 C CA . LEU A 1 102 ? -5.976 0.164 -12.374 1.00 61.94 102 LEU A CA 1
ATOM 860 C C . LEU A 1 102 ? -6.542 -0.844 -11.355 1.00 61.94 102 LEU A C 1
ATOM 862 O O . LEU A 1 102 ? -7.677 -0.704 -10.896 1.00 61.94 102 LEU A O 1
ATOM 866 N N . ASP A 1 103 ? -5.748 -1.862 -11.034 1.00 67.69 103 ASP A N 1
ATOM 867 C CA . ASP A 1 103 ? -6.094 -3.029 -10.211 1.00 67.69 103 ASP A CA 1
ATOM 868 C C . ASP A 1 103 ? -5.170 -3.199 -8.990 1.00 67.69 103 ASP A C 1
ATOM 870 O O . ASP A 1 103 ? -5.470 -3.956 -8.064 1.00 67.69 103 ASP A O 1
ATOM 874 N N . ARG A 1 104 ? -4.037 -2.490 -8.992 1.00 76.56 104 ARG A N 1
ATOM 875 C CA . ARG A 1 104 ? -2.971 -2.585 -7.995 1.00 76.56 104 ARG A CA 1
ATOM 876 C C . ARG A 1 104 ? -2.588 -1.210 -7.487 1.00 76.56 104 ARG A C 1
ATOM 878 O O . ARG A 1 104 ? -2.723 -0.203 -8.177 1.00 76.56 104 ARG A O 1
ATOM 885 N N . ILE A 1 105 ? -2.060 -1.186 -6.278 1.00 80.56 105 ILE A N 1
ATOM 886 C CA . ILE A 1 105 ? -1.530 0.010 -5.643 1.00 80.56 105 ILE A CA 1
ATOM 887 C C . ILE A 1 105 ? -0.097 -0.288 -5.232 1.00 80.56 105 ILE A C 1
ATOM 889 O O . ILE A 1 105 ? 0.170 -1.336 -4.653 1.00 80.56 105 ILE A O 1
ATOM 893 N N . PHE A 1 106 ? 0.817 0.630 -5.501 1.00 81.12 106 PHE A N 1
ATOM 894 C CA . PHE A 1 106 ? 2.225 0.465 -5.167 1.00 81.12 106 PHE A CA 1
ATOM 895 C C . PHE A 1 106 ?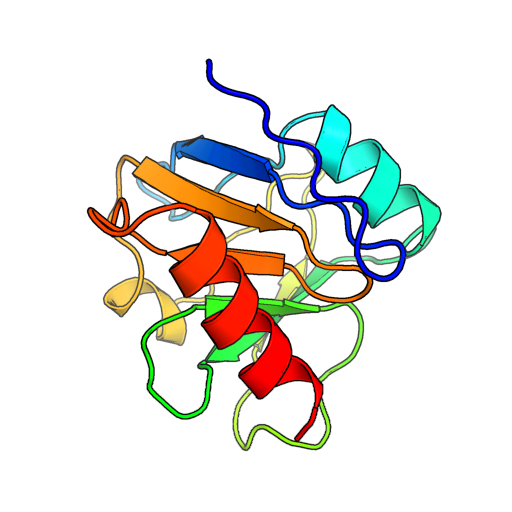 2.589 1.428 -4.040 1.00 81.12 106 PHE A C 1
ATOM 897 O O . PHE A 1 106 ? 2.288 2.617 -4.112 1.00 81.12 106 PHE A O 1
ATOM 904 N N . LEU A 1 107 ? 3.216 0.901 -2.994 1.00 82.88 107 LEU A N 1
ATOM 905 C CA . LEU A 1 107 ? 3.760 1.642 -1.862 1.00 82.88 107 LEU A CA 1
ATOM 906 C C . LEU A 1 107 ? 5.289 1.654 -1.945 1.00 82.88 107 LEU A C 1
ATOM 908 O O . LEU A 1 107 ? 5.909 0.610 -2.159 1.00 82.88 107 LEU A O 1
ATOM 912 N N . THR A 1 108 ? 5.898 2.821 -1.733 1.00 80.06 108 THR A N 1
ATOM 913 C CA . THR A 1 108 ? 7.359 2.980 -1.650 1.00 80.06 108 THR A CA 1
ATOM 914 C C . THR A 1 108 ? 7.763 4.104 -0.695 1.00 80.06 108 THR A C 1
ATOM 916 O O . THR A 1 108 ? 7.000 5.036 -0.470 1.00 80.06 108 THR A O 1
ATOM 919 N N . ASN A 1 109 ? 8.971 4.034 -0.133 1.00 75.31 109 ASN A N 1
ATOM 920 C CA . ASN A 1 109 ? 9.555 5.111 0.684 1.00 75.31 109 ASN A CA 1
ATOM 921 C C . ASN A 1 109 ? 10.358 6.119 -0.133 1.00 75.31 109 ASN A C 1
ATOM 923 O O . ASN A 1 109 ? 10.772 7.151 0.390 1.00 75.31 109 ASN A O 1
ATOM 927 N N . GLN A 1 110 ? 10.684 5.769 -1.373 1.00 67.44 110 GLN A N 1
ATOM 928 C CA . GLN A 1 110 ? 11.536 6.588 -2.212 1.00 67.44 110 GLN A CA 1
ATOM 929 C C . GLN A 1 110 ? 10.649 7.501 -3.045 1.00 67.44 110 GLN A C 1
ATOM 931 O O . GLN A 1 110 ? 9.854 7.024 -3.853 1.00 67.44 110 GLN A O 1
ATOM 936 N N . LEU A 1 111 ? 10.832 8.810 -2.859 1.00 58.22 111 LEU A N 1
ATOM 937 C CA . LEU A 1 111 ? 10.581 9.767 -3.927 1.00 58.22 111 LEU A CA 1
ATOM 938 C C . LEU A 1 111 ? 11.532 9.345 -5.039 1.00 58.22 111 LEU A C 1
ATOM 940 O O . LEU A 1 111 ? 12.751 9.382 -4.877 1.00 58.22 111 LEU A O 1
ATOM 944 N N . THR A 1 112 ? 10.996 8.809 -6.121 1.00 54.72 112 THR A N 1
ATOM 945 C CA . THR A 1 112 ? 11.819 8.539 -7.289 1.00 54.72 112 THR A CA 1
ATOM 946 C C . THR A 1 112 ? 12.259 9.893 -7.829 1.00 54.72 112 THR A C 1
ATOM 948 O O . THR A 1 112 ? 11.435 10.623 -8.367 1.00 54.72 112 THR A O 1
ATOM 951 N N . ASP A 1 113 ? 13.546 10.221 -7.692 1.00 49.75 113 ASP A N 1
ATOM 952 C CA . ASP A 1 113 ? 14.170 11.416 -8.294 1.00 49.75 113 ASP A CA 1
ATOM 953 C C . ASP A 1 113 ? 14.055 11.436 -9.836 1.00 49.75 113 ASP A C 1
ATOM 955 O O . ASP A 1 113 ? 14.390 12.423 -10.491 1.00 49.75 113 ASP A O 1
ATOM 959 N N . ASN A 1 114 ? 13.578 10.337 -10.423 1.00 52.69 114 ASN A N 1
ATOM 960 C CA . ASN A 1 114 ? 13.320 10.175 -11.844 1.00 52.69 114 ASN A CA 1
ATOM 961 C C . ASN A 1 114 ? 12.020 10.877 -12.252 1.00 52.69 114 ASN A C 1
ATOM 963 O O . ASN A 1 114 ? 11.069 10.972 -11.473 1.00 52.69 114 ASN A O 1
ATOM 967 N N . ASN A 1 115 ? 11.953 11.331 -13.507 1.00 56.19 115 ASN A N 1
ATOM 968 C CA . ASN A 1 115 ? 10.711 11.835 -14.084 1.00 56.19 115 ASN A CA 1
ATOM 969 C C . ASN A 1 115 ? 9.593 10.819 -13.814 1.00 56.19 115 ASN A C 1
ATOM 971 O O . ASN A 1 115 ? 9.767 9.627 -14.039 1.00 56.19 115 ASN A O 1
ATOM 975 N N . SER A 1 116 ? 8.422 11.292 -13.386 1.00 59.78 116 SER A N 1
ATOM 976 C CA . SER A 1 116 ? 7.215 10.479 -13.144 1.00 59.78 116 SER A CA 1
ATOM 977 C C . SER A 1 116 ? 6.868 9.479 -14.267 1.00 59.78 116 SER A C 1
ATOM 979 O O . SER A 1 116 ? 6.116 8.539 -14.041 1.00 59.78 116 SER A O 1
ATOM 981 N N . GLU A 1 117 ? 7.391 9.701 -15.475 1.00 59.81 117 GLU A N 1
ATOM 982 C CA . GLU A 1 117 ? 7.250 8.821 -16.639 1.00 59.81 117 GLU A CA 1
ATOM 983 C C . GLU A 1 117 ? 8.082 7.532 -16.510 1.00 59.81 117 GLU A C 1
ATOM 985 O O . GLU A 1 117 ? 7.543 6.461 -16.762 1.00 59.81 117 GLU A O 1
ATOM 990 N N . ASP A 1 118 ? 9.315 7.587 -15.996 1.00 64.44 118 ASP A N 1
ATOM 991 C CA . ASP A 1 118 ? 10.159 6.392 -15.811 1.00 64.44 118 ASP A CA 1
ATOM 992 C C . ASP A 1 118 ? 9.553 5.440 -14.767 1.00 64.44 118 ASP A C 1
ATOM 994 O O . ASP A 1 118 ? 9.571 4.219 -14.902 1.00 64.44 118 ASP A O 1
ATOM 998 N N . VAL A 1 119 ? 8.959 6.012 -13.719 1.00 67.00 119 VAL A N 1
ATOM 999 C CA . VAL A 1 119 ? 8.257 5.274 -12.658 1.00 67.00 119 VAL A CA 1
ATOM 1000 C C . VAL A 1 119 ? 7.019 4.575 -13.207 1.00 67.00 119 VAL A C 1
ATOM 1002 O O . VAL A 1 119 ? 6.715 3.447 -12.821 1.00 67.00 119 VAL A O 1
ATOM 1005 N N . LEU A 1 120 ? 6.296 5.254 -14.100 1.00 66.38 120 LEU A N 1
ATOM 1006 C CA . LEU A 1 120 ? 5.128 4.697 -14.763 1.00 66.38 120 LEU A CA 1
ATOM 1007 C C . LEU A 1 120 ? 5.529 3.538 -15.680 1.00 66.38 120 LEU A C 1
ATOM 1009 O O . LEU A 1 120 ? 4.892 2.489 -15.618 1.00 66.38 120 LEU A O 1
ATOM 1013 N N . ASP A 1 121 ? 6.596 3.694 -16.464 1.00 68.94 121 ASP A N 1
ATOM 1014 C CA . ASP A 1 121 ? 7.120 2.638 -17.336 1.00 68.94 121 ASP A CA 1
ATOM 1015 C C . ASP A 1 121 ? 7.581 1.412 -16.531 1.00 68.94 121 ASP A C 1
ATOM 1017 O O . ASP A 1 121 ? 7.302 0.267 -16.902 1.00 68.94 121 ASP A O 1
ATOM 1021 N N . GLU A 1 122 ? 8.216 1.627 -15.376 1.00 71.44 122 GLU A N 1
ATOM 1022 C CA . GLU A 1 122 ? 8.577 0.547 -14.456 1.00 71.44 122 GLU A CA 1
ATOM 1023 C C . GLU A 1 122 ? 7.348 -0.188 -13.895 1.00 71.44 122 GLU A C 1
ATOM 1025 O O . GLU A 1 122 ? 7.326 -1.421 -13.868 1.00 71.44 122 GLU A O 1
ATOM 1030 N N . ILE A 1 123 ? 6.311 0.540 -13.471 1.00 68.94 123 ILE A N 1
ATOM 1031 C CA . ILE A 1 123 ? 5.070 -0.048 -12.940 1.00 68.94 123 ILE A CA 1
ATOM 1032 C C . ILE A 1 123 ? 4.314 -0.824 -14.022 1.00 68.94 123 ILE A C 1
ATOM 1034 O O . ILE A 1 123 ? 3.822 -1.928 -13.775 1.00 68.94 123 ILE A O 1
ATOM 1038 N N . LEU A 1 124 ? 4.270 -0.282 -15.236 1.00 68.44 124 LEU A N 1
ATOM 1039 C CA . LEU A 1 124 ? 3.684 -0.930 -16.404 1.00 68.44 124 LEU A CA 1
ATOM 1040 C C . LEU A 1 124 ? 4.361 -2.264 -16.735 1.00 68.44 124 LEU A C 1
ATOM 1042 O O . LEU A 1 124 ? 3.687 -3.252 -17.048 1.00 68.44 124 LEU A O 1
ATOM 1046 N N . ALA A 1 125 ? 5.687 -2.325 -16.611 1.00 69.50 125 ALA A N 1
ATOM 1047 C CA . ALA A 1 125 ? 6.442 -3.559 -16.800 1.00 69.50 125 ALA A CA 1
ATOM 1048 C C . ALA A 1 125 ? 6.132 -4.624 -15.726 1.00 69.50 125 ALA A C 1
ATOM 1050 O O . ALA A 1 125 ? 6.204 -5.821 -16.013 1.00 69.50 125 ALA A O 1
ATOM 1051 N N . ILE A 1 126 ? 5.756 -4.213 -14.508 1.00 67.19 126 ILE A N 1
ATOM 1052 C CA . ILE A 1 126 ? 5.329 -5.124 -13.429 1.00 67.19 126 ILE A CA 1
ATOM 1053 C C . ILE A 1 126 ? 3.915 -5.674 -13.684 1.00 67.19 126 ILE A C 1
ATOM 1055 O O . ILE A 1 126 ? 3.615 -6.792 -13.276 1.00 67.19 126 ILE A O 1
ATOM 1059 N N . GLN A 1 127 ? 3.033 -4.914 -14.339 1.00 57.72 127 GLN A N 1
ATOM 1060 C CA . GLN A 1 127 ? 1.675 -5.372 -14.667 1.00 57.72 127 GLN A CA 1
ATOM 1061 C C . GLN A 1 127 ? 1.612 -6.309 -15.880 1.00 57.72 127 GLN A C 1
ATOM 1063 O O . GLN A 1 127 ? 0.674 -7.094 -15.987 1.00 57.72 127 GLN A O 1
ATOM 1068 N N . SER A 1 128 ? 2.576 -6.206 -16.796 1.00 51.72 128 SER A N 1
ATOM 1069 C CA . SER A 1 128 ? 2.588 -6.963 -18.058 1.00 51.72 128 SER A CA 1
ATOM 1070 C C . SER A 1 128 ? 3.167 -8.382 -17.935 1.00 51.72 128 SER A C 1
ATOM 1072 O O . SER A 1 128 ? 3.169 -9.115 -18.923 1.00 51.72 128 SER A O 1
ATOM 1074 N N . ASN A 1 129 ? 3.661 -8.753 -16.748 1.00 43.97 129 ASN A N 1
ATOM 1075 C CA . ASN A 1 129 ? 4.149 -10.091 -16.396 1.00 43.97 129 ASN A CA 1
ATOM 1076 C C . ASN A 1 129 ? 3.217 -10.754 -15.378 1.00 43.97 129 ASN A C 1
ATOM 1078 O O . ASN A 1 129 ? 3.115 -11.996 -15.442 1.00 43.97 129 ASN A O 1
#